Protein AF-A0A814WEE1-F1 (afdb_monomer)

Structure (mmCIF, N/CA/C/O backbone):
data_AF-A0A814WEE1-F1
#
_entry.id   AF-A0A814WEE1-F1
#
loop_
_atom_site.group_PDB
_atom_site.id
_atom_site.type_symbol
_atom_site.label_atom_id
_atom_site.label_alt_id
_atom_site.label_comp_id
_atom_site.label_asym_id
_atom_site.label_entity_id
_atom_site.label_seq_id
_atom_site.pdbx_PDB_ins_code
_atom_site.Cartn_x
_atom_site.Cartn_y
_atom_site.Cartn_z
_atom_site.occupancy
_atom_site.B_iso_or_equiv
_atom_site.auth_seq_id
_atom_site.auth_comp_id
_atom_site.auth_asym_id
_atom_site.auth_atom_id
_atom_site.pdbx_PDB_model_num
ATOM 1 N N . MET A 1 1 ? 3.029 -3.261 -2.298 1.00 86.88 1 MET A N 1
ATOM 2 C CA . MET A 1 1 ? 3.614 -2.272 -3.238 1.00 86.88 1 MET A CA 1
ATOM 3 C C . MET A 1 1 ? 4.308 -1.188 -2.425 1.00 86.88 1 MET A C 1
ATOM 5 O O . MET A 1 1 ? 4.059 -1.117 -1.227 1.00 86.88 1 MET A O 1
ATOM 9 N N . ILE A 1 2 ? 5.194 -0.406 -3.041 1.00 86.31 2 ILE A N 1
ATOM 10 C CA . ILE A 1 2 ? 5.962 0.650 -2.364 1.00 86.31 2 ILE A CA 1
ATOM 11 C C . ILE A 1 2 ? 5.478 2.017 -2.829 1.00 86.31 2 ILE A C 1
ATOM 13 O O . ILE A 1 2 ? 5.187 2.196 -4.016 1.00 86.31 2 ILE A O 1
ATOM 17 N N . ILE A 1 3 ? 5.452 2.961 -1.897 1.00 80.88 3 ILE A N 1
ATOM 18 C CA . ILE A 1 3 ? 5.174 4.373 -2.122 1.00 80.88 3 ILE A CA 1
ATOM 19 C C . ILE A 1 3 ? 6.406 5.165 -1.683 1.00 80.88 3 ILE A C 1
ATOM 21 O O . ILE A 1 3 ? 6.842 5.055 -0.536 1.00 80.88 3 ILE A O 1
ATOM 25 N N . TYR A 1 4 ? 6.968 5.932 -2.614 1.00 82.75 4 TYR A N 1
ATOM 26 C CA . TYR A 1 4 ? 8.064 6.862 -2.376 1.00 82.75 4 TYR A CA 1
ATOM 27 C C . TYR A 1 4 ? 7.572 8.290 -2.538 1.00 82.75 4 TYR A C 1
ATOM 29 O O . TYR A 1 4 ? 7.027 8.641 -3.585 1.00 82.75 4 TYR A O 1
ATOM 37 N N . GLU A 1 5 ? 7.860 9.117 -1.544 1.00 73.69 5 GLU A N 1
ATOM 38 C CA . GLU A 1 5 ? 7.664 10.560 -1.622 1.00 73.69 5 GLU A CA 1
ATOM 39 C C . GLU A 1 5 ? 9.017 11.255 -1.653 1.00 73.69 5 GLU A C 1
ATOM 41 O O . GLU A 1 5 ? 9.901 10.894 -0.875 1.00 73.69 5 GLU A O 1
ATOM 46 N N . GLY A 1 6 ? 9.162 12.231 -2.555 1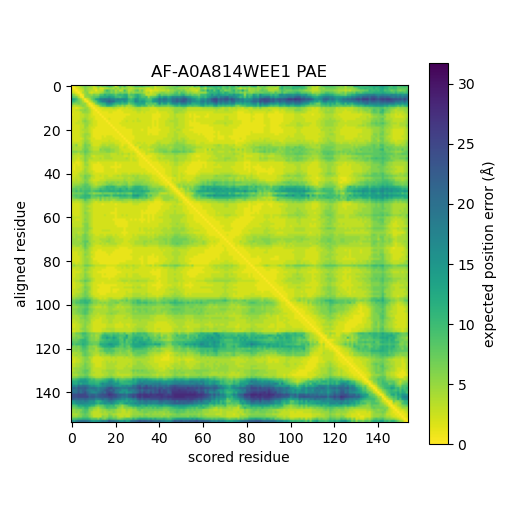.00 61.62 6 GLY A N 1
ATOM 47 C CA . GLY A 1 6 ? 10.405 12.870 -3.016 1.00 61.62 6 GLY A CA 1
ATOM 48 C C . GLY A 1 6 ? 11.620 12.960 -2.076 1.00 61.62 6 GLY A C 1
ATOM 49 O O . GLY A 1 6 ? 12.737 12.926 -2.588 1.00 61.62 6 GLY A O 1
ATOM 50 N N . TYR A 1 7 ? 11.454 13.059 -0.748 1.00 53.38 7 TYR A N 1
ATOM 51 C CA . TYR A 1 7 ? 12.557 13.260 0.200 1.00 53.38 7 TYR A CA 1
ATOM 52 C C . TYR A 1 7 ? 12.379 12.611 1.595 1.00 53.38 7 TYR A C 1
ATOM 54 O O . TYR A 1 7 ? 12.517 13.326 2.579 1.00 53.38 7 TYR A O 1
ATOM 62 N N . ASN A 1 8 ? 12.155 11.288 1.708 1.00 53.94 8 ASN A N 1
ATOM 63 C CA . ASN A 1 8 ? 12.423 10.435 2.910 1.00 53.94 8 ASN A CA 1
ATOM 64 C C . ASN A 1 8 ? 11.231 9.679 3.539 1.00 53.94 8 ASN A C 1
ATOM 66 O O . ASN A 1 8 ? 11.428 9.048 4.578 1.00 53.94 8 ASN A O 1
ATOM 70 N N . SER A 1 9 ? 10.036 9.662 2.938 1.00 61.56 9 SER A N 1
ATOM 71 C CA . SER A 1 9 ? 8.966 8.762 3.404 1.00 61.56 9 SER A CA 1
ATOM 72 C C . SER A 1 9 ? 8.925 7.484 2.562 1.00 61.56 9 SER A C 1
ATOM 74 O O . SER A 1 9 ? 8.866 7.539 1.330 1.00 61.56 9 SER A O 1
ATOM 76 N N . PHE A 1 10 ? 9.007 6.334 3.236 1.00 77.00 10 PHE A N 1
ATOM 77 C CA . PHE A 1 10 ? 8.838 5.002 2.657 1.00 77.00 10 PHE A CA 1
ATOM 78 C C . PHE A 1 10 ? 7.587 4.379 3.270 1.00 77.00 10 PHE A C 1
ATOM 80 O O . PHE A 1 10 ? 7.589 4.026 4.449 1.00 77.00 10 PHE A O 1
ATOM 87 N N . CYS A 1 11 ? 6.539 4.224 2.464 1.00 90.19 11 CYS A N 1
ATOM 88 C CA . CYS A 1 11 ? 5.292 3.603 2.893 1.00 90.19 11 CYS A CA 1
ATOM 89 C C . CYS A 1 11 ? 4.910 2.404 2.027 1.00 90.19 11 CYS A C 1
ATOM 91 O O . CYS A 1 11 ? 5.358 2.228 0.888 1.00 90.19 11 CYS A O 1
ATOM 93 N N . GLY A 1 12 ? 4.057 1.557 2.597 1.00 91.56 12 GLY A N 1
ATOM 94 C CA . GLY A 1 12 ? 3.389 0.486 1.874 1.00 91.56 12 GLY A CA 1
ATOM 95 C C . GLY A 1 12 ? 2.121 0.984 1.186 1.00 91.56 12 GLY A C 1
ATOM 96 O O . GLY A 1 12 ? 1.477 1.919 1.643 1.00 91.56 12 GLY A O 1
ATOM 97 N N . GLY A 1 13 ? 1.745 0.313 0.103 1.00 94.88 13 GLY A N 1
ATOM 98 C CA . GLY A 1 13 ? 0.454 0.491 -0.556 1.00 94.88 13 GLY A CA 1
ATOM 99 C C . GLY A 1 13 ? -0.021 -0.803 -1.203 1.00 94.88 13 GLY A C 1
ATOM 100 O O . GLY A 1 13 ? 0.781 -1.714 -1.472 1.00 94.88 13 GLY A O 1
ATOM 101 N N . THR A 1 14 ? -1.316 -0.868 -1.493 1.00 97.19 14 THR A N 1
ATOM 102 C CA . THR A 1 14 ? -1.973 -2.037 -2.085 1.00 97.19 14 THR A CA 1
ATOM 103 C C . THR A 1 14 ? -2.655 -1.659 -3.389 1.00 97.19 14 THR A C 1
ATOM 105 O O . THR A 1 14 ? -3.530 -0.803 -3.422 1.00 97.19 14 THR A O 1
ATOM 108 N N . LEU A 1 15 ? -2.275 -2.318 -4.481 1.00 98.06 15 LEU A N 1
ATOM 109 C CA . LEU A 1 15 ? -2.954 -2.169 -5.763 1.00 98.06 15 LEU A CA 1
ATOM 110 C C . LEU A 1 15 ? -4.323 -2.854 -5.673 1.00 98.06 15 LEU A C 1
ATOM 112 O O . LEU A 1 15 ? -4.374 -4.047 -5.392 1.00 98.06 15 LEU A O 1
ATOM 116 N N . ILE A 1 16 ? -5.412 -2.126 -5.907 1.00 98.19 16 ILE A N 1
ATOM 117 C CA . ILE A 1 16 ? -6.786 -2.674 -5.871 1.00 98.19 16 ILE A CA 1
ATOM 118 C C . ILE A 1 16 ? -7.459 -2.638 -7.250 1.00 98.19 16 ILE A C 1
ATOM 120 O O . ILE A 1 16 ? -8.422 -3.351 -7.512 1.00 98.19 16 ILE A O 1
ATOM 124 N N . HIS A 1 17 ? -6.918 -1.833 -8.161 1.00 97.88 17 HIS A N 1
ATOM 125 C CA . HIS A 1 17 ? -7.313 -1.733 -9.561 1.00 97.88 17 HIS A CA 1
ATOM 126 C C . HIS A 1 17 ? -6.090 -1.304 -10.376 1.00 97.88 17 HIS A C 1
ATOM 128 O O . HIS A 1 17 ? -5.148 -0.755 -9.816 1.00 97.88 17 HIS A O 1
ATOM 134 N N . LYS A 1 18 ? -6.095 -1.482 -11.703 1.00 97.88 18 LYS A N 1
ATOM 135 C CA . LYS A 1 18 ? -4.962 -1.082 -12.565 1.00 97.88 18 LYS A CA 1
ATOM 136 C C . LYS A 1 18 ? -4.600 0.407 -12.450 1.00 97.88 18 LYS A C 1
ATOM 138 O O . LYS A 1 18 ? -3.460 0.769 -12.719 1.00 97.88 18 LYS A O 1
ATOM 143 N N . ASP A 1 19 ? -5.556 1.228 -12.022 1.00 98.25 19 ASP A N 1
ATOM 144 C CA . ASP A 1 19 ? -5.419 2.681 -11.890 1.00 98.25 19 ASP A CA 1
ATOM 145 C C . ASP A 1 19 ? -5.421 3.166 -10.432 1.00 98.25 19 ASP A C 1
ATOM 147 O O . ASP A 1 19 ? -5.093 4.324 -10.193 1.00 98.25 19 ASP A O 1
ATOM 151 N N . TYR A 1 20 ? -5.769 2.306 -9.462 1.00 98.19 20 TYR A N 1
ATOM 152 C CA . TYR A 1 20 ? -5.974 2.712 -8.067 1.00 98.19 20 TYR A CA 1
ATOM 153 C C . TYR A 1 20 ? -5.119 1.916 -7.088 1.00 98.19 20 TYR A C 1
ATOM 155 O O . TYR A 1 20 ? -5.155 0.679 -7.049 1.00 98.19 20 TYR A O 1
ATOM 163 N N . VAL A 1 21 ? -4.413 2.659 -6.242 1.00 98.12 21 VAL A N 1
ATOM 164 C CA . VAL A 1 21 ? -3.640 2.147 -5.111 1.00 98.12 21 VAL A CA 1
ATOM 165 C C . VAL A 1 21 ? -4.260 2.655 -3.817 1.00 98.12 21 VAL A C 1
ATOM 167 O O . VAL A 1 21 ? -4.457 3.854 -3.653 1.00 98.12 21 VAL A O 1
ATOM 170 N N . LEU A 1 22 ? -4.542 1.737 -2.901 1.00 98.00 22 LEU A N 1
ATOM 171 C CA . LEU A 1 22 ? -4.999 2.021 -1.550 1.00 98.00 22 LEU A CA 1
ATOM 172 C C . LEU A 1 22 ? -3.801 2.184 -0.610 1.00 98.00 22 LEU A C 1
ATOM 174 O O . LEU A 1 22 ? -2.872 1.370 -0.637 1.00 98.00 22 LEU A O 1
ATOM 178 N N . THR A 1 23 ? -3.835 3.211 0.229 1.00 96.31 23 THR A N 1
ATOM 179 C CA . THR A 1 23 ? -2.811 3.495 1.241 1.00 96.31 23 THR A CA 1
ATOM 180 C C . THR A 1 23 ? -3.431 4.198 2.450 1.00 96.31 23 THR A C 1
ATOM 182 O O . THR A 1 23 ? -4.621 4.510 2.444 1.00 96.31 23 THR A O 1
ATOM 185 N N . ALA A 1 24 ? -2.631 4.440 3.484 1.00 94.62 24 ALA A N 1
ATOM 186 C CA . ALA A 1 24 ? -2.988 5.331 4.581 1.00 94.62 24 ALA A CA 1
ATOM 187 C C . ALA A 1 24 ? -2.793 6.801 4.174 1.00 94.62 24 ALA A C 1
ATOM 189 O O . ALA A 1 24 ? -1.896 7.117 3.387 1.00 94.62 24 ALA A O 1
ATOM 190 N N . THR A 1 25 ? -3.600 7.704 4.723 1.00 94.19 25 THR A N 1
ATOM 191 C CA . THR A 1 25 ? -3.476 9.147 4.471 1.00 94.19 25 THR A CA 1
ATOM 192 C C . THR A 1 25 ? -2.214 9.706 5.111 1.00 94.19 25 THR A C 1
ATOM 194 O O . THR A 1 25 ? -1.521 10.503 4.486 1.00 94.19 25 THR A O 1
ATOM 197 N N . HIS A 1 26 ? -1.860 9.264 6.321 1.00 91.19 26 HIS A N 1
ATOM 198 C CA . HIS A 1 26 ? -0.649 9.746 7.002 1.00 91.19 26 HIS A CA 1
ATOM 199 C C . HIS A 1 26 ? 0.647 9.412 6.247 1.00 91.19 26 HIS A C 1
ATOM 201 O O . HIS A 1 26 ? 1.690 10.002 6.517 1.00 91.19 26 HIS A O 1
ATOM 207 N N . CYS A 1 27 ? 0.592 8.443 5.330 1.00 90.06 27 CYS A N 1
ATOM 208 C CA . CYS A 1 27 ? 1.731 8.027 4.525 1.00 90.06 27 CYS A CA 1
ATOM 209 C C . CYS A 1 27 ? 2.082 9.009 3.409 1.00 90.06 27 CYS A C 1
ATOM 211 O O . CYS A 1 27 ? 3.149 8.844 2.814 1.00 90.06 27 CYS A O 1
ATOM 213 N N . ILE A 1 28 ? 1.179 9.942 3.080 1.00 89.38 28 ILE A N 1
ATOM 214 C CA . ILE A 1 28 ? 1.299 10.753 1.874 1.00 89.38 28 ILE A CA 1
ATOM 215 C C . ILE A 1 28 ? 1.230 12.263 2.117 1.00 89.38 28 ILE A C 1
ATOM 217 O O . ILE A 1 28 ? 0.399 12.762 2.879 1.00 89.38 28 ILE A O 1
ATOM 221 N N . ASP A 1 29 ? 2.051 13.014 1.386 1.00 86.38 29 ASP A N 1
ATOM 222 C CA . ASP A 1 29 ? 1.911 14.454 1.216 1.00 86.38 29 ASP A CA 1
ATOM 223 C C . ASP A 1 29 ? 0.730 14.746 0.286 1.00 86.38 29 ASP A C 1
ATOM 225 O O . ASP A 1 29 ? 0.814 14.764 -0.947 1.00 86.38 29 ASP A O 1
ATOM 229 N N . THR A 1 30 ? -0.405 15.013 0.921 1.00 87.06 30 THR A N 1
ATOM 230 C CA . THR A 1 30 ? -1.677 15.308 0.253 1.00 87.06 30 THR A CA 1
ATOM 231 C C . THR A 1 30 ? -1.656 16.571 -0.617 1.00 87.06 30 THR A C 1
ATOM 233 O O . THR A 1 30 ? -2.577 16.771 -1.410 1.00 87.06 30 THR A O 1
ATOM 236 N N . ASN A 1 31 ? -0.617 17.411 -0.534 1.00 88.88 31 ASN A N 1
ATOM 237 C CA . ASN A 1 31 ? -0.540 18.657 -1.298 1.00 88.88 31 ASN A CA 1
ATOM 238 C C . ASN A 1 31 ? -0.069 18.460 -2.743 1.00 88.88 31 ASN A C 1
ATOM 240 O O . ASN A 1 31 ? -0.331 19.320 -3.588 1.00 88.88 31 ASN A O 1
ATOM 244 N N . ASN A 1 32 ? 0.655 17.376 -3.049 1.00 89.25 32 ASN A N 1
ATOM 245 C CA . ASN A 1 32 ? 1.248 17.204 -4.374 1.00 89.25 32 ASN A CA 1
ATOM 246 C C . ASN A 1 32 ? 1.354 15.736 -4.812 1.00 89.25 32 ASN A C 1
ATOM 248 O O . ASN A 1 32 ? 2.343 15.055 -4.567 1.00 89.25 32 ASN A O 1
ATOM 252 N N . ALA A 1 33 ? 0.386 15.285 -5.611 1.00 91.62 33 ALA A N 1
ATOM 253 C CA . ALA A 1 33 ? 0.399 13.943 -6.198 1.00 91.62 33 ALA A CA 1
ATOM 254 C C . ALA A 1 33 ? 1.656 13.646 -7.039 1.00 91.62 33 ALA A C 1
ATOM 256 O O . ALA A 1 33 ? 2.124 12.511 -7.088 1.00 91.62 33 ALA A O 1
ATOM 257 N N . SER A 1 34 ? 2.236 14.656 -7.692 1.00 90.06 34 SER A N 1
ATOM 258 C CA . SER A 1 34 ? 3.304 14.440 -8.676 1.00 90.06 34 SER A CA 1
ATOM 259 C C . SER A 1 34 ? 4.635 14.024 -8.045 1.00 90.06 34 SER A C 1
ATOM 261 O O . SER A 1 34 ? 5.499 13.504 -8.750 1.00 90.06 34 SER A O 1
ATOM 263 N N . VAL A 1 35 ? 4.816 14.238 -6.736 1.00 90.00 35 VAL A N 1
ATOM 264 C CA . VAL A 1 35 ? 6.009 13.767 -6.008 1.00 90.00 35 VAL A CA 1
ATOM 265 C C . VAL A 1 35 ? 5.869 12.330 -5.506 1.00 90.00 35 VAL A C 1
ATOM 267 O O . VAL A 1 35 ? 6.847 11.766 -5.011 1.00 90.00 35 VAL A O 1
ATOM 270 N N . ILE A 1 36 ? 4.687 11.726 -5.665 1.00 92.44 36 ILE A N 1
ATOM 271 C CA . ILE A 1 36 ? 4.391 10.369 -5.218 1.00 92.44 36 ILE A CA 1
ATOM 272 C C . ILE A 1 36 ? 4.721 9.384 -6.336 1.00 92.44 36 ILE A C 1
ATOM 274 O O . ILE A 1 36 ? 4.089 9.351 -7.397 1.00 92.44 36 ILE A O 1
ATOM 278 N N . THR A 1 37 ? 5.710 8.538 -6.072 1.00 93.19 37 THR A N 1
ATOM 279 C CA . THR A 1 37 ? 6.123 7.442 -6.947 1.00 93.19 37 THR A CA 1
ATOM 280 C C . THR A 1 37 ? 5.633 6.111 -6.392 1.00 93.19 37 THR A C 1
ATOM 282 O O . THR A 1 37 ? 5.912 5.747 -5.253 1.00 93.19 37 THR A O 1
ATOM 285 N N . LEU A 1 38 ? 4.936 5.351 -7.229 1.00 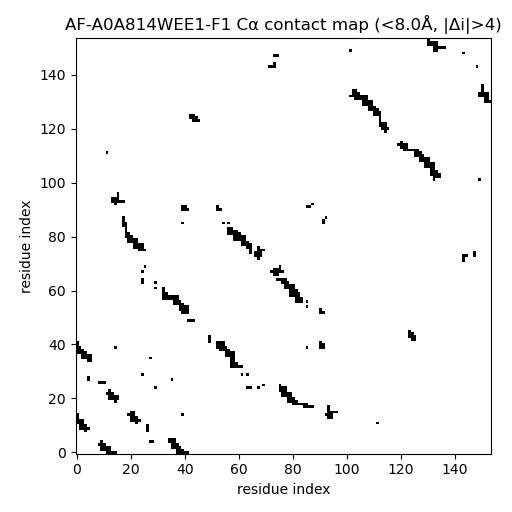94.25 38 LEU A N 1
ATOM 286 C CA . LEU A 1 38 ? 4.317 4.070 -6.900 1.00 94.25 38 LEU A CA 1
ATOM 287 C C . LEU A 1 38 ? 5.063 2.944 -7.609 1.00 94.25 38 LEU A C 1
ATOM 289 O O . LEU A 1 38 ? 5.262 3.003 -8.826 1.00 94.25 38 LEU A O 1
ATOM 293 N N . ILE A 1 39 ? 5.458 1.906 -6.869 1.00 93.44 39 ILE A N 1
ATOM 294 C CA . ILE A 1 39 ? 6.212 0.769 -7.412 1.00 93.44 39 ILE A CA 1
ATOM 295 C C . ILE A 1 39 ? 5.499 -0.556 -7.123 1.00 93.44 39 ILE A C 1
ATOM 297 O O . ILE A 1 39 ? 5.328 -0.965 -5.971 1.00 93.44 39 ILE A O 1
ATOM 301 N N . ALA A 1 40 ? 5.129 -1.258 -8.195 1.00 94.81 40 ALA A N 1
ATOM 302 C CA . ALA A 1 40 ? 4.571 -2.609 -8.170 1.00 94.81 40 ALA A CA 1
ATOM 303 C C . ALA A 1 40 ? 5.593 -3.650 -8.647 1.00 94.81 40 ALA A C 1
ATOM 305 O O . ALA A 1 40 ? 6.498 -3.322 -9.414 1.00 94.81 40 ALA A O 1
ATOM 306 N N . GLY A 1 41 ? 5.410 -4.909 -8.236 1.00 93.44 41 GLY A N 1
ATOM 307 C CA . GLY A 1 41 ? 6.156 -6.056 -8.771 1.00 93.44 41 GLY A CA 1
ATOM 308 C C . GLY A 1 41 ? 7.637 -6.126 -8.381 1.00 93.44 41 GLY A C 1
ATOM 309 O O . GLY A 1 41 ? 8.381 -6.908 -8.969 1.00 93.44 41 GLY A O 1
ATOM 310 N N . SER A 1 42 ? 8.078 -5.323 -7.409 1.00 91.62 42 SER A N 1
ATOM 311 C CA . SER A 1 42 ? 9.424 -5.434 -6.840 1.00 91.62 42 SER A CA 1
ATOM 312 C C . SER A 1 42 ? 9.448 -6.480 -5.728 1.00 91.62 42 SER A C 1
ATOM 314 O O . SER A 1 42 ? 8.505 -6.555 -4.938 1.00 91.62 42 SER A O 1
ATOM 316 N N . HIS A 1 43 ? 10.513 -7.276 -5.660 1.00 91.38 43 HIS A N 1
ATOM 317 C CA . HIS A 1 43 ? 10.790 -8.174 -4.540 1.00 91.38 43 HIS A CA 1
ATOM 318 C C . HIS A 1 43 ? 11.941 -7.626 -3.691 1.00 91.38 43 HIS A C 1
ATOM 320 O O . HIS A 1 43 ? 11.838 -7.606 -2.461 1.00 91.38 43 HIS A O 1
ATOM 326 N N . ASN A 1 44 ? 12.993 -7.112 -4.332 1.00 89.31 44 ASN A N 1
ATOM 327 C CA . ASN A 1 44 ? 14.105 -6.419 -3.700 1.00 89.31 44 ASN A CA 1
ATOM 328 C C . ASN A 1 44 ? 14.139 -4.930 -4.083 1.00 89.31 44 ASN A C 1
ATOM 330 O O . ASN A 1 44 ? 14.518 -4.563 -5.193 1.00 89.31 44 ASN A O 1
ATOM 334 N N . VAL A 1 45 ? 13.840 -4.053 -3.125 1.00 83.81 45 VAL A N 1
ATOM 335 C CA . VAL A 1 45 ? 13.685 -2.604 -3.366 1.00 83.81 45 VAL A CA 1
ATOM 336 C C . VAL A 1 45 ? 15.002 -1.885 -3.646 1.00 83.81 45 VAL A C 1
ATOM 338 O O . VAL A 1 45 ? 15.008 -0.815 -4.248 1.00 83.81 45 VAL A O 1
ATOM 341 N N . SER A 1 46 ? 16.124 -2.47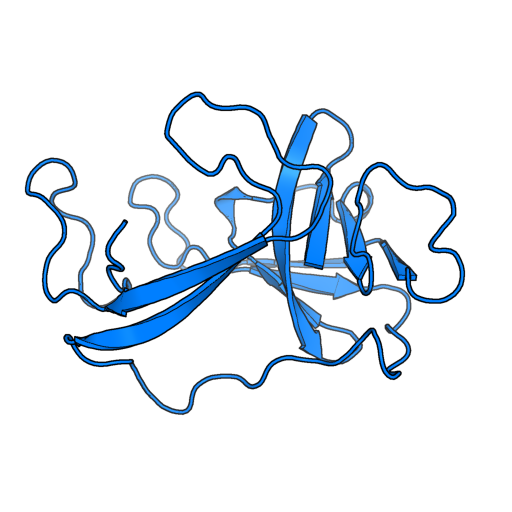9 -3.233 1.00 82.94 46 SER A N 1
ATOM 342 C CA . SER A 1 46 ? 17.469 -1.975 -3.535 1.00 82.94 46 SER A CA 1
ATOM 343 C C . SER A 1 46 ? 17.990 -2.443 -4.895 1.00 82.94 46 SER A C 1
ATOM 345 O O . SER A 1 46 ? 18.984 -1.912 -5.390 1.00 82.94 46 SER A O 1
ATOM 347 N N . ALA A 1 47 ? 17.332 -3.426 -5.516 1.00 81.44 47 ALA A N 1
ATOM 348 C CA . ALA A 1 47 ? 17.756 -3.970 -6.791 1.00 81.44 47 ALA A CA 1
ATOM 349 C C . ALA A 1 47 ? 17.222 -3.123 -7.955 1.00 81.44 47 ALA A C 1
ATOM 351 O O . ALA A 1 47 ? 16.020 -2.919 -8.136 1.00 81.44 47 ALA A O 1
ATOM 352 N N . THR A 1 48 ? 18.133 -2.667 -8.810 1.00 75.88 48 THR A N 1
ATOM 353 C CA . THR A 1 48 ? 17.796 -2.043 -10.099 1.00 75.88 48 THR A CA 1
ATOM 354 C C . THR A 1 48 ? 17.642 -3.072 -11.224 1.00 75.88 48 THR A C 1
ATOM 356 O O . THR A 1 48 ? 17.218 -2.724 -12.322 1.00 75.88 48 THR A O 1
ATOM 359 N N . SER A 1 49 ? 17.951 -4.345 -10.954 1.00 82.69 49 SER A N 1
ATOM 360 C CA . SER A 1 49 ? 17.931 -5.449 -11.920 1.00 82.69 49 SER A CA 1
ATOM 361 C C . SER A 1 49 ? 16.551 -6.082 -12.144 1.00 82.69 49 SER A C 1
ATOM 363 O O . SER A 1 49 ? 16.400 -6.868 -13.075 1.00 82.69 49 SER A O 1
ATOM 365 N N . GLU A 1 50 ? 15.529 -5.738 -11.351 1.00 83.56 50 GLU A N 1
ATOM 366 C CA . GLU A 1 50 ? 14.160 -6.284 -11.453 1.00 83.56 50 GLU A CA 1
ATOM 367 C C . GLU A 1 50 ? 13.344 -5.680 -12.616 1.00 83.56 50 GLU A C 1
ATOM 369 O O . GLU A 1 50 ? 12.156 -5.396 -12.487 1.00 83.56 50 GLU A O 1
ATOM 374 N N . THR A 1 51 ? 13.968 -5.449 -13.770 1.00 79.06 51 THR A N 1
ATOM 375 C CA . THR A 1 51 ? 13.386 -4.679 -14.886 1.00 79.06 51 THR A CA 1
ATOM 376 C C . THR A 1 51 ? 12.160 -5.330 -15.529 1.00 79.06 51 THR A C 1
ATOM 378 O O . THR A 1 51 ? 11.349 -4.632 -16.130 1.00 79.06 51 THR A O 1
ATOM 381 N N . VAL A 1 52 ? 12.005 -6.653 -15.403 1.00 83.94 52 VAL A N 1
ATOM 382 C 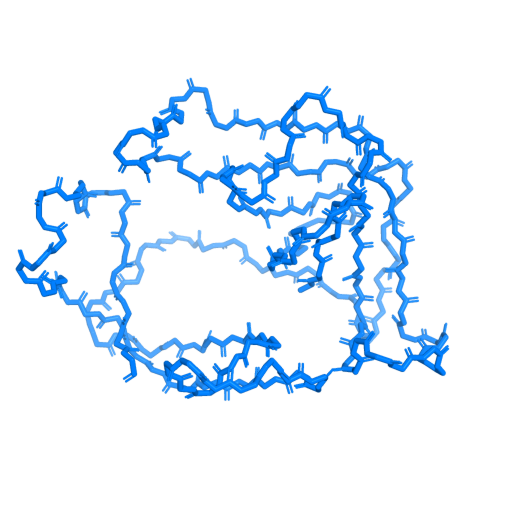CA . VAL A 1 52 ? 10.878 -7.410 -15.977 1.00 83.94 52 VAL A CA 1
ATOM 383 C C . VAL A 1 52 ? 9.629 -7.343 -15.094 1.00 83.94 52 VAL A C 1
ATOM 385 O O . VAL A 1 52 ? 8.512 -7.262 -15.603 1.00 83.94 52 VAL A O 1
ATOM 388 N N . SER A 1 53 ? 9.798 -7.397 -13.773 1.00 89.19 53 SER A N 1
ATOM 389 C CA . SER A 1 53 ? 8.681 -7.450 -12.826 1.00 89.19 53 SER A CA 1
ATOM 390 C C . SER A 1 53 ? 8.269 -6.062 -12.335 1.00 89.19 53 SER A C 1
ATOM 392 O O . SER A 1 53 ? 7.079 -5.807 -12.129 1.00 89.19 53 SER A O 1
ATOM 394 N N . ARG A 1 54 ? 9.235 -5.151 -12.176 1.00 92.44 54 ARG A N 1
ATOM 395 C CA . ARG A 1 54 ? 9.043 -3.837 -11.566 1.00 92.44 54 ARG A CA 1
ATOM 396 C C . ARG A 1 54 ? 8.342 -2.869 -12.512 1.00 92.44 54 ARG A C 1
ATOM 398 O O . ARG A 1 54 ? 8.814 -2.577 -13.606 1.00 92.44 54 ARG A O 1
ATOM 405 N N . GLN A 1 55 ? 7.252 -2.282 -12.034 1.00 94.69 55 GLN A N 1
ATOM 406 C CA . GLN A 1 55 ? 6.556 -1.194 -12.714 1.00 94.69 55 GLN A CA 1
ATOM 407 C C . GLN A 1 55 ? 6.528 0.036 -11.823 1.00 94.69 55 GLN A C 1
ATOM 409 O O . GLN A 1 55 ? 6.086 -0.040 -10.679 1.00 94.69 55 GLN A O 1
ATOM 414 N N . GLN A 1 56 ? 6.973 1.165 -12.367 1.00 93.88 56 GLN A N 1
ATOM 415 C CA . GLN A 1 56 ? 6.947 2.458 -11.695 1.00 93.88 56 GLN A CA 1
ATOM 416 C C . GLN A 1 56 ? 5.885 3.356 -12.326 1.00 93.88 56 GLN A C 1
ATOM 418 O O . GLN A 1 56 ? 5.776 3.414 -13.555 1.00 93.88 56 GLN A O 1
ATOM 423 N N . ARG A 1 57 ? 5.107 4.041 -11.490 1.00 95.31 57 ARG A N 1
ATOM 424 C CA . ARG A 1 57 ? 4.097 5.033 -11.873 1.00 95.31 57 ARG A CA 1
ATOM 425 C C . ARG A 1 57 ? 4.210 6.267 -10.989 1.00 95.31 57 ARG A C 1
ATOM 427 O O . ARG A 1 57 ? 4.787 6.202 -9.907 1.00 95.31 57 ARG A O 1
ATOM 434 N N . THR A 1 58 ? 3.626 7.360 -11.451 1.00 95.69 58 THR A N 1
ATOM 435 C CA . THR A 1 58 ? 3.467 8.593 -10.676 1.00 95.69 58 THR A CA 1
ATOM 436 C C . THR A 1 58 ? 1.985 8.795 -10.404 1.00 95.69 58 THR A C 1
ATOM 438 O O . THR A 1 58 ? 1.156 8.517 -11.281 1.00 95.69 58 THR A O 1
ATOM 441 N N . ALA A 1 59 ? 1.642 9.241 -9.197 1.00 95.94 59 ALA A N 1
ATOM 442 C CA . ALA A 1 59 ? 0.263 9.590 -8.896 1.00 95.94 59 ALA A CA 1
ATOM 443 C C . ALA A 1 59 ? -0.149 10.849 -9.679 1.00 95.94 59 ALA A C 1
ATOM 445 O O . ALA A 1 59 ? 0.616 11.796 -9.845 1.00 95.94 59 ALA A O 1
ATOM 446 N N . GLN A 1 60 ? -1.373 10.836 -10.190 1.00 96.81 60 GLN A N 1
ATOM 447 C CA . GLN A 1 60 ? -2.018 11.964 -10.853 1.00 96.81 60 GLN A CA 1
ATOM 448 C C . GLN A 1 60 ? -3.005 12.668 -9.924 1.00 96.81 60 GLN A C 1
ATOM 450 O O . GLN A 1 60 ? -3.174 13.881 -10.016 1.00 96.81 60 GLN A O 1
ATOM 455 N N . ALA A 1 61 ? -3.662 11.910 -9.048 1.00 96.94 61 ALA A N 1
ATOM 456 C CA . ALA A 1 61 ? -4.621 12.438 -8.094 1.00 96.94 61 ALA A CA 1
ATOM 457 C C . ALA A 1 61 ? -4.549 11.673 -6.773 1.00 96.94 61 ALA A C 1
ATOM 459 O O . ALA A 1 61 ? -4.179 10.495 -6.738 1.00 96.94 61 ALA A O 1
ATOM 460 N N . ILE A 1 62 ? -4.932 12.373 -5.710 1.00 97.12 62 ILE A N 1
ATOM 461 C CA . ILE A 1 62 ? -5.055 11.857 -4.353 1.00 97.12 62 ILE A CA 1
ATOM 462 C C . ILE A 1 62 ? -6.508 12.073 -3.939 1.00 97.12 62 ILE A C 1
ATOM 464 O O . ILE A 1 62 ? -7.012 13.191 -4.036 1.00 97.12 62 ILE A O 1
ATOM 468 N N . ASP A 1 63 ? -7.167 11.013 -3.492 1.00 97.69 63 ASP A N 1
ATOM 469 C CA . ASP A 1 63 ? -8.500 11.063 -2.902 1.00 97.69 63 ASP A CA 1
ATOM 470 C C . ASP A 1 63 ? -8.398 10.606 -1.444 1.00 97.69 63 ASP A C 1
ATOM 472 O O . ASP A 1 63 ? -8.153 9.434 -1.152 1.00 97.69 63 ASP A O 1
ATOM 476 N N . VAL A 1 64 ? -8.484 11.572 -0.534 1.00 97.50 64 VAL A N 1
ATOM 477 C CA . VAL A 1 64 ? -8.380 11.361 0.912 1.00 97.50 64 VAL A CA 1
ATOM 478 C C . VAL A 1 64 ? -9.775 11.158 1.472 1.00 97.50 64 VAL A C 1
ATOM 480 O O . VAL A 1 64 ? -10.699 11.890 1.114 1.00 97.50 64 VAL A O 1
ATOM 483 N N . HIS A 1 65 ? -9.930 10.224 2.411 1.00 96.56 65 HIS A N 1
ATOM 484 C CA . HIS A 1 65 ? -11.210 10.060 3.084 1.00 96.56 65 HIS A CA 1
ATOM 485 C C . HIS A 1 65 ? -11.679 11.393 3.706 1.00 96.56 65 HIS A C 1
ATOM 487 O O . HIS A 1 65 ? -10.961 11.976 4.522 1.00 96.56 65 HIS A O 1
ATOM 493 N N . PRO A 1 66 ? -12.902 11.874 3.409 1.00 96.69 66 PRO A N 1
ATOM 494 C CA . PRO A 1 66 ? -13.351 13.223 3.785 1.00 96.69 66 PRO A CA 1
ATOM 495 C C . PRO A 1 66 ? -13.467 13.445 5.298 1.00 96.69 66 PRO A C 1
ATOM 497 O O . PRO A 1 66 ? -13.580 14.575 5.759 1.00 96.69 66 PRO A O 1
ATOM 500 N N . GLN A 1 67 ? -13.470 12.359 6.071 1.00 95.88 67 GLN A N 1
ATOM 501 C CA . GLN A 1 67 ? -13.514 12.375 7.534 1.00 95.88 67 GLN A CA 1
ATOM 502 C C . GLN A 1 67 ? -12.175 11.993 8.182 1.00 95.88 67 GLN A C 1
ATOM 504 O O . GLN A 1 67 ? -12.171 11.618 9.352 1.00 95.88 67 GLN A O 1
ATOM 509 N N . TYR A 1 68 ? -11.064 11.998 7.442 1.00 93.44 68 TYR A N 1
ATOM 510 C CA . TYR A 1 68 ? -9.752 11.728 8.028 1.00 93.44 68 TYR A CA 1
ATOM 511 C C . TYR A 1 68 ? -9.456 12.708 9.172 1.00 93.44 68 TYR A C 1
ATOM 513 O O . TYR A 1 68 ? -9.535 13.924 8.991 1.00 93.44 68 TYR A O 1
ATOM 521 N N . ASP A 1 69 ? -9.113 12.168 10.339 1.00 89.94 69 ASP A N 1
ATOM 522 C CA . ASP A 1 69 ? -8.688 12.942 11.504 1.00 89.94 69 ASP A CA 1
ATOM 523 C C . ASP A 1 69 ? -7.218 12.620 11.819 1.00 89.94 69 ASP A C 1
ATOM 525 O O . ASP A 1 69 ? -6.940 11.516 12.296 1.00 89.94 69 ASP A O 1
ATOM 529 N N . PRO A 1 70 ? -6.275 13.555 11.598 1.00 88.50 70 PRO A N 1
ATOM 530 C CA . PRO A 1 70 ? -4.854 13.333 11.863 1.00 88.50 70 PRO A CA 1
ATOM 531 C C . PRO A 1 70 ? -4.505 13.283 13.358 1.00 88.50 70 PRO A C 1
ATOM 533 O O . PRO A 1 70 ? -3.409 12.859 13.710 1.00 88.50 70 PRO A O 1
ATOM 536 N N . THR A 1 71 ? -5.402 13.727 14.245 1.00 86.56 71 THR A N 1
ATOM 537 C CA . THR A 1 71 ? -5.187 13.679 15.700 1.00 86.56 71 THR A CA 1
ATOM 538 C C . THR A 1 71 ? -5.509 12.291 16.235 1.00 86.56 71 THR A C 1
ATOM 540 O O . THR A 1 71 ? -4.743 11.727 17.013 1.00 86.56 71 THR A O 1
ATOM 543 N N . ALA A 1 72 ? -6.643 11.737 15.806 1.00 83.25 72 ALA A N 1
ATOM 544 C CA . ALA A 1 72 ? -7.122 10.428 16.239 1.00 83.25 72 ALA A CA 1
ATOM 545 C C . ALA A 1 72 ? -6.723 9.281 15.292 1.00 83.25 72 ALA A C 1
ATOM 547 O O . ALA A 1 72 ? -7.046 8.130 15.572 1.00 83.25 72 ALA A O 1
ATOM 548 N N . TYR A 1 73 ? -6.080 9.578 14.157 1.00 86.19 73 TYR A N 1
ATOM 549 C CA . TYR A 1 73 ? -5.786 8.624 13.077 1.00 86.19 73 TYR A CA 1
ATOM 550 C C . TYR A 1 73 ? -7.018 7.805 12.650 1.00 86.19 73 TYR A C 1
ATOM 552 O O . TYR A 1 73 ? -6.936 6.616 12.331 1.00 86.19 73 TYR A O 1
ATOM 560 N N . THR A 1 74 ? -8.197 8.434 12.661 1.00 89.81 74 THR A N 1
ATOM 561 C CA . THR A 1 74 ? -9.438 7.782 12.222 1.00 89.81 74 THR A CA 1
ATOM 562 C C . THR A 1 74 ? -9.698 8.061 10.750 1.00 89.81 74 THR A C 1
ATOM 564 O O . THR A 1 74 ? -9.395 9.140 10.243 1.00 89.81 74 THR A O 1
ATOM 567 N N . ASN A 1 75 ? -10.278 7.074 10.060 1.00 92.88 75 ASN A N 1
ATOM 568 C CA . ASN A 1 75 ? -10.463 7.088 8.606 1.00 92.88 75 ASN A CA 1
ATOM 569 C C . ASN A 1 75 ? -9.152 7.393 7.849 1.00 92.88 75 ASN A C 1
ATOM 571 O O . ASN A 1 75 ? -9.133 8.150 6.880 1.00 92.88 75 ASN A O 1
ATOM 575 N N . ASP A 1 76 ? -8.049 6.827 8.334 1.00 94.19 76 ASP A N 1
ATOM 576 C CA . ASP A 1 76 ? -6.709 6.973 7.775 1.00 94.19 76 ASP A CA 1
ATOM 577 C C . ASP A 1 76 ? -6.537 6.104 6.524 1.00 94.19 76 ASP A C 1
ATOM 579 O O . ASP A 1 76 ? -5.920 5.040 6.527 1.00 94.19 76 ASP A O 1
ATOM 583 N N . ILE A 1 77 ? -7.194 6.538 5.453 1.00 96.25 77 ILE A N 1
ATOM 584 C CA . ILE A 1 77 ? -7.290 5.819 4.190 1.00 96.25 77 ILE A CA 1
ATOM 585 C C . ILE A 1 77 ? -7.354 6.814 3.030 1.00 96.25 77 ILE A C 1
ATOM 587 O O . ILE A 1 77 ? -8.117 7.783 3.053 1.00 96.25 77 ILE A O 1
ATOM 591 N N . ALA A 1 78 ? -6.557 6.550 2.000 1.00 96.94 78 ALA A N 1
ATOM 592 C CA . ALA A 1 78 ? -6.493 7.346 0.786 1.00 96.94 78 ALA A CA 1
ATOM 593 C C . ALA A 1 78 ? -6.362 6.454 -0.454 1.00 96.94 78 ALA A C 1
ATOM 595 O O . ALA A 1 78 ? -5.768 5.369 -0.420 1.00 96.94 78 ALA A O 1
ATOM 596 N N . LEU A 1 79 ? -6.901 6.939 -1.569 1.00 97.88 79 LEU A N 1
ATOM 597 C CA . LEU A 1 79 ? -6.724 6.367 -2.896 1.00 97.88 79 LEU A CA 1
ATOM 598 C C . LEU A 1 79 ? -5.775 7.239 -3.712 1.00 97.88 79 LEU A C 1
ATOM 600 O O . LEU A 1 79 ? -5.960 8.447 -3.851 1.00 97.88 79 LEU A O 1
ATOM 604 N N . LEU A 1 80 ? -4.779 6.600 -4.311 1.00 97.69 80 LEU A N 1
ATOM 605 C CA . LEU A 1 80 ? -3.896 7.211 -5.291 1.00 97.69 80 LEU A CA 1
ATOM 606 C C . LEU A 1 80 ? -4.310 6.740 -6.681 1.00 97.69 80 LEU A C 1
ATOM 608 O O . LEU A 1 80 ? -4.307 5.537 -6.962 1.0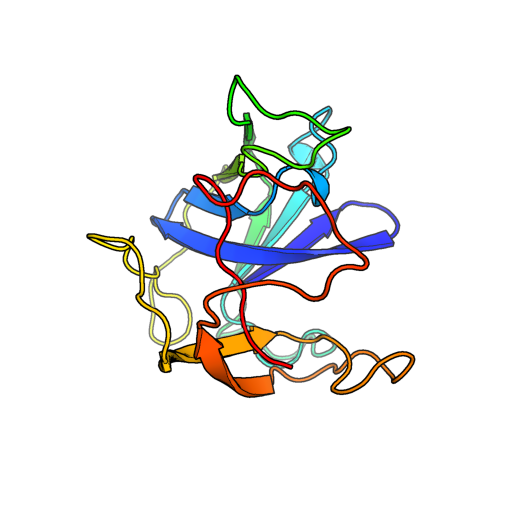0 97.69 80 LEU A O 1
ATOM 612 N N . CYS A 1 81 ? -4.650 7.690 -7.548 1.00 97.94 81 CYS A N 1
ATOM 613 C CA . CYS A 1 81 ? -4.930 7.431 -8.956 1.00 97.94 81 CYS A CA 1
ATOM 614 C C . CYS A 1 81 ? -3.657 7.662 -9.772 1.00 97.94 81 CYS A C 1
ATOM 616 O O . CYS A 1 81 ? -3.038 8.720 -9.648 1.00 97.94 81 CYS A O 1
ATOM 618 N N . VAL A 1 82 ? -3.247 6.700 -10.599 1.00 97.62 82 VAL A N 1
ATOM 619 C CA . VAL A 1 82 ? -2.044 6.826 -11.443 1.00 97.62 82 VAL A CA 1
ATOM 620 C C . VAL A 1 82 ? -2.352 7.408 -12.817 1.00 97.62 82 VAL A C 1
ATOM 622 O O . VAL A 1 82 ? -3.379 7.108 -13.414 1.00 97.62 82 VAL A O 1
ATOM 625 N N . SER A 1 83 ? -1.414 8.186 -13.364 1.00 92.50 83 SER A N 1
ATOM 626 C CA . SER A 1 83 ? -1.536 8.756 -14.717 1.00 92.50 83 SER A CA 1
ATOM 627 C C . SER A 1 83 ? -1.459 7.710 -15.835 1.00 92.50 83 SER A C 1
ATOM 629 O O . SER A 1 83 ? -1.981 7.919 -16.927 1.00 92.50 83 SER A O 1
ATOM 631 N N . ILE A 1 84 ? -0.781 6.590 -15.577 1.00 97.50 84 ILE A N 1
ATOM 632 C CA . ILE A 1 84 ? -0.617 5.475 -16.510 1.00 97.50 84 ILE A CA 1
ATOM 633 C C . ILE A 1 84 ? -0.962 4.190 -15.764 1.00 97.50 84 ILE A C 1
ATOM 635 O O . ILE A 1 84 ? -0.335 3.878 -14.751 1.00 97.50 84 ILE A O 1
ATOM 639 N N . SER A 1 85 ? -1.902 3.406 -16.292 1.00 98.31 85 SER A N 1
ATOM 640 C CA . SER A 1 85 ? -2.317 2.140 -15.685 1.00 98.31 85 SER A CA 1
ATOM 641 C C . SER A 1 85 ? -1.136 1.192 -15.440 1.00 98.31 85 SER A C 1
ATOM 643 O O . SER A 1 85 ? -0.196 1.089 -16.243 1.00 98.31 85 SER A O 1
ATOM 645 N N . PHE A 1 86 ? -1.191 0.439 -14.347 1.00 98.06 86 PHE A N 1
ATOM 646 C CA . PHE A 1 86 ? -0.375 -0.757 -14.171 1.00 98.06 86 PHE A CA 1
ATOM 647 C C . PHE A 1 86 ? -0.794 -1.838 -15.174 1.00 98.06 86 PHE A C 1
ATOM 649 O O . PHE A 1 86 ? -1.971 -1.993 -15.500 1.00 98.06 86 PHE A O 1
ATOM 656 N N . ILE A 1 87 ? 0.185 -2.596 -15.663 1.00 97.69 87 ILE A N 1
ATOM 657 C CA . ILE A 1 87 ? -0.039 -3.718 -16.575 1.00 97.69 87 ILE A CA 1
ATOM 658 C C . ILE A 1 87 ? -0.064 -4.988 -15.735 1.00 97.69 87 ILE A C 1
ATOM 660 O O . ILE A 1 87 ? 0.946 -5.354 -15.137 1.00 97.69 87 ILE A O 1
ATOM 664 N N . PHE A 1 88 ? -1.204 -5.667 -15.676 1.00 97.50 88 PHE A N 1
ATOM 665 C CA . PHE A 1 88 ? -1.296 -6.904 -14.911 1.00 97.50 88 PHE A CA 1
ATOM 666 C C . PHE A 1 88 ? -0.508 -8.037 -15.568 1.00 97.50 88 PHE A C 1
ATOM 668 O O . PHE A 1 88 ? -0.554 -8.231 -16.783 1.00 97.50 88 PHE A O 1
ATOM 675 N N . ASN A 1 89 ? 0.230 -8.776 -14.747 1.00 95.75 89 ASN A N 1
ATOM 676 C CA . ASN A 1 89 ? 1.043 -9.922 -15.144 1.00 95.75 89 ASN A CA 1
ATOM 677 C C . ASN A 1 89 ? 1.293 -10.827 -13.923 1.00 95.75 89 ASN A C 1
ATOM 679 O O . ASN A 1 89 ? 0.690 -10.634 -12.872 1.00 95.75 89 ASN A O 1
ATOM 683 N N . THR A 1 90 ? 2.185 -11.809 -14.026 1.00 95.81 90 THR A N 1
ATOM 684 C CA . THR A 1 90 ? 2.487 -12.737 -12.920 1.00 95.81 90 THR A CA 1
ATOM 685 C C . THR A 1 90 ? 3.033 -12.055 -11.653 1.00 95.81 90 THR A C 1
ATOM 687 O O . THR A 1 90 ? 2.913 -12.615 -10.570 1.00 95.81 90 THR A O 1
ATOM 690 N N . TYR A 1 91 ? 3.607 -10.854 -11.762 1.00 95.25 91 TYR A N 1
ATOM 691 C CA . TYR A 1 91 ? 4.226 -10.109 -10.655 1.00 95.25 91 TYR A CA 1
ATOM 692 C C . TYR A 1 91 ? 3.374 -8.940 -10.145 1.00 95.25 91 TYR A C 1
ATOM 694 O O . TYR A 1 91 ? 3.578 -8.459 -9.031 1.00 95.25 91 TYR A O 1
ATOM 702 N N . VAL A 1 92 ? 2.446 -8.450 -10.967 1.00 96.88 92 VAL A N 1
ATOM 703 C CA . VAL A 1 92 ? 1.592 -7.299 -10.671 1.00 96.88 92 VAL A CA 1
ATOM 704 C C . VAL A 1 92 ? 0.140 -7.719 -10.839 1.00 96.88 92 VAL A C 1
ATOM 706 O O . VAL A 1 92 ? -0.340 -7.891 -11.957 1.00 96.88 92 VAL A O 1
ATOM 709 N N . GLN A 1 93 ? -0.551 -7.873 -9.715 1.00 97.00 93 GLN A N 1
ATOM 710 C CA . GLN A 1 93 ? -1.975 -8.191 -9.635 1.00 97.00 93 GLN A CA 1
ATOM 711 C C . GLN A 1 93 ? -2.628 -7.337 -8.544 1.00 97.00 93 GLN A C 1
ATOM 713 O O . GLN A 1 93 ? -1.942 -6.946 -7.592 1.00 97.00 93 GLN A O 1
ATOM 718 N N . PRO A 1 94 ? -3.928 -7.028 -8.669 1.00 97.69 94 PRO A N 1
ATOM 719 C CA . PRO A 1 94 ? -4.655 -6.344 -7.617 1.00 97.69 94 PRO A CA 1
ATOM 720 C C . PRO A 1 94 ? -4.997 -7.303 -6.467 1.00 97.69 94 PRO A C 1
ATOM 722 O O . PRO A 1 94 ? -5.215 -8.498 -6.676 1.00 97.69 94 PRO A O 1
ATOM 725 N N . ALA A 1 95 ? -5.091 -6.766 -5.254 1.00 97.00 95 ALA A N 1
ATOM 726 C CA . ALA A 1 95 ? -5.717 -7.445 -4.128 1.00 97.00 95 ALA A CA 1
ATOM 727 C C . ALA A 1 95 ? -7.243 -7.285 -4.189 1.00 97.00 95 ALA A C 1
ATOM 729 O O . ALA A 1 95 ? -7.760 -6.283 -4.686 1.00 97.00 95 ALA A O 1
ATOM 730 N N . CYS A 1 96 ? -7.965 -8.266 -3.651 1.00 96.25 96 CYS A N 1
ATOM 731 C CA . CYS A 1 96 ? -9.410 -8.158 -3.472 1.00 96.25 96 CYS A CA 1
ATOM 732 C C . CYS A 1 96 ? -9.730 -7.251 -2.278 1.00 96.25 96 CYS A C 1
ATOM 734 O O . CYS A 1 96 ? -9.046 -7.305 -1.256 1.00 96.25 96 CYS A O 1
ATOM 736 N N . LEU A 1 97 ? -10.802 -6.465 -2.386 1.00 94.19 97 LEU A N 1
ATOM 737 C CA . LEU A 1 97 ? -11.374 -5.778 -1.230 1.00 94.19 97 LEU A CA 1
ATOM 738 C C . LEU A 1 97 ? -12.180 -6.772 -0.379 1.00 94.19 97 LEU A C 1
ATOM 740 O O . LEU A 1 97 ? -12.814 -7.677 -0.932 1.00 94.19 97 LEU A O 1
ATOM 744 N N . PRO A 1 98 ? -12.165 -6.629 0.955 1.00 91.00 98 PRO A N 1
ATOM 745 C CA . PRO A 1 98 ? -12.877 -7.541 1.834 1.00 91.00 98 PRO A CA 1
ATOM 746 C C . PRO A 1 98 ? -14.396 -7.342 1.733 1.00 91.00 98 PRO A C 1
ATOM 748 O O . PRO A 1 98 ? -14.885 -6.224 1.592 1.00 91.00 98 PRO A O 1
ATOM 751 N N . GLY A 1 99 ? -15.151 -8.436 1.859 1.00 90.12 99 GLY A N 1
ATOM 752 C CA . GLY A 1 99 ? -16.618 -8.407 1.960 1.00 90.12 99 GLY A CA 1
ATOM 753 C C . GLY A 1 99 ? -17.147 -8.235 3.390 1.00 90.12 99 GLY A C 1
ATOM 754 O O . GLY A 1 99 ? -18.356 -8.240 3.601 1.00 90.12 99 GLY A O 1
ATOM 755 N N . GLY A 1 100 ? -16.257 -8.130 4.379 1.00 89.12 100 GLY A N 1
ATOM 756 C CA . GLY A 1 100 ? -16.600 -8.029 5.794 1.00 89.12 100 GLY A CA 1
ATOM 757 C C . GLY A 1 100 ? -15.369 -7.801 6.667 1.00 89.12 100 GLY A C 1
ATOM 758 O O . GLY A 1 100 ? -14.242 -7.783 6.175 1.00 89.12 100 GLY A O 1
ATOM 759 N N . VAL A 1 101 ? -15.599 -7.623 7.966 1.00 88.19 101 VAL A N 1
ATOM 760 C CA . VAL A 1 101 ? -14.540 -7.373 8.951 1.00 88.19 101 VAL A CA 1
ATOM 761 C C . VAL A 1 101 ? -14.033 -8.712 9.510 1.00 88.19 101 VAL A C 1
ATOM 763 O O . VAL A 1 101 ? -14.859 -9.513 9.960 1.00 88.19 101 VAL A O 1
ATOM 766 N N . PRO A 1 102 ? -12.712 -8.973 9.480 1.00 89.44 102 PRO A N 1
ATOM 767 C CA . PRO A 1 102 ? -12.090 -10.095 10.179 1.00 89.44 102 PRO A CA 1
ATOM 768 C C . PRO A 1 102 ? -12.449 -10.136 11.668 1.00 89.44 102 PRO A C 1
ATOM 770 O O . PRO A 1 102 ? -12.580 -9.098 12.318 1.00 89.44 102 PRO A O 1
ATOM 773 N N . LYS A 1 103 ? -12.601 -11.334 12.221 1.00 91.25 103 LYS A N 1
ATOM 774 C CA . LYS A 1 103 ? -12.935 -11.565 13.630 1.00 91.25 103 LYS A CA 1
ATOM 775 C C . LYS A 1 103 ? -11.677 -11.843 14.452 1.00 91.25 103 LYS A C 1
ATOM 777 O O . LYS A 1 103 ? -10.678 -12.281 13.886 1.00 91.25 103 LYS A O 1
ATOM 782 N N . PRO A 1 104 ? -11.718 -11.650 15.783 1.00 90.69 104 PRO A N 1
ATOM 783 C CA . PRO A 1 104 ? -10.647 -12.111 16.659 1.00 90.69 104 PRO A CA 1
ATOM 784 C C . PRO A 1 104 ? -10.276 -13.574 16.385 1.00 90.69 104 PRO A C 1
ATOM 786 O O . PRO A 1 104 ? -11.152 -14.399 16.133 1.00 90.69 104 PRO A O 1
ATOM 789 N N . ASP A 1 105 ? -8.975 -13.856 16.429 1.00 92.38 105 ASP A N 1
ATOM 790 C CA . ASP A 1 105 ? -8.325 -15.125 16.081 1.00 92.38 105 ASP A CA 1
ATOM 791 C C . ASP A 1 105 ? -8.329 -15.521 14.591 1.00 92.38 105 ASP A C 1
ATOM 793 O O . ASP A 1 105 ? -7.677 -16.510 14.240 1.00 92.38 105 ASP A O 1
ATOM 797 N N . ASP A 1 106 ? -8.944 -14.738 13.694 1.00 93.88 106 ASP A N 1
ATOM 798 C CA . ASP A 1 106 ? -8.755 -14.931 12.252 1.00 93.88 106 ASP A CA 1
ATOM 799 C C . ASP A 1 106 ? -7.274 -14.747 11.895 1.00 93.88 106 ASP A C 1
ATOM 801 O O . ASP A 1 106 ? -6.638 -13.755 12.264 1.00 93.88 106 ASP A O 1
ATOM 805 N N . GLN A 1 107 ? -6.722 -15.710 11.155 1.00 94.62 107 GLN A N 1
ATOM 806 C CA . GLN A 1 107 ? -5.339 -15.657 10.691 1.00 94.62 107 GLN A CA 1
ATOM 807 C C . GLN A 1 107 ? -5.190 -14.659 9.544 1.00 94.62 107 GLN A C 1
ATOM 809 O O . GLN A 1 107 ? -5.933 -14.699 8.561 1.00 94.62 107 GLN A O 1
ATOM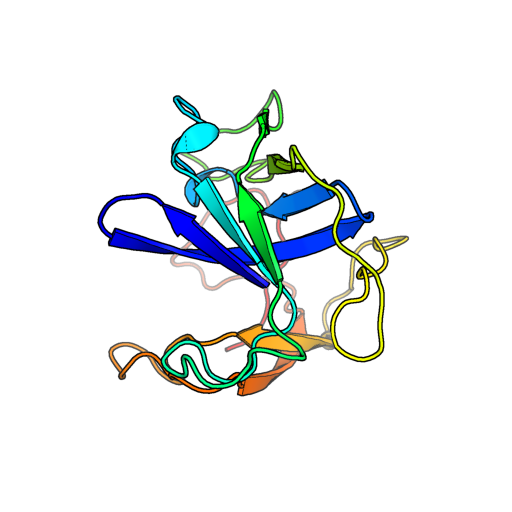 814 N N . VAL A 1 108 ? -4.177 -13.805 9.639 1.00 93.62 108 VAL A N 1
ATOM 815 C CA . VAL A 1 108 ? -3.838 -12.809 8.623 1.00 93.62 108 VAL A CA 1
ATOM 816 C C . VAL A 1 108 ? -2.352 -12.867 8.299 1.00 93.62 108 VAL A C 1
ATOM 818 O O . VAL A 1 108 ? -1.529 -13.352 9.079 1.00 93.62 108 VAL A O 1
ATOM 821 N N . ILE A 1 109 ? -2.007 -12.384 7.111 1.00 93.50 109 ILE A N 1
ATOM 822 C CA . ILE A 1 109 ? -0.626 -12.299 6.649 1.00 93.50 109 ILE A CA 1
ATOM 823 C C . ILE A 1 109 ? -0.286 -10.825 6.513 1.00 93.50 109 ILE A C 1
ATOM 825 O O . ILE A 1 109 ? -0.973 -10.091 5.803 1.00 93.50 109 ILE A O 1
ATOM 829 N N . ILE A 1 110 ? 0.797 -10.412 7.159 1.00 92.19 110 ILE A N 1
ATOM 830 C CA . ILE A 1 110 ? 1.396 -9.098 6.945 1.00 92.19 110 ILE A CA 1
ATOM 831 C C . ILE A 1 110 ? 2.603 -9.253 6.027 1.00 92.19 110 ILE A C 1
ATOM 833 O O . ILE A 1 110 ? 3.379 -10.202 6.151 1.00 92.19 110 ILE A O 1
ATOM 837 N N . THR A 1 111 ? 2.760 -8.332 5.080 1.00 92.62 111 THR A N 1
ATOM 838 C CA . THR A 1 111 ? 3.865 -8.356 4.113 1.00 92.62 111 THR A CA 1
ATOM 839 C C . THR A 1 111 ? 4.487 -6.980 3.984 1.00 92.62 111 THR A C 1
ATOM 841 O O . THR A 1 111 ? 3.764 -5.986 3.918 1.00 92.62 111 THR A O 1
ATOM 844 N N . GLY A 1 112 ? 5.809 -6.910 3.875 1.00 91.12 112 GLY A N 1
ATOM 845 C CA . GLY A 1 112 ? 6.498 -5.640 3.683 1.00 91.12 112 GLY A CA 1
ATOM 846 C C . GLY A 1 112 ? 8.016 -5.748 3.730 1.00 91.12 112 GLY A C 1
ATOM 847 O O . GLY A 1 112 ? 8.590 -6.834 3.816 1.00 91.12 112 GLY A O 1
ATOM 848 N N . TRP A 1 113 ? 8.655 -4.585 3.665 1.00 90.62 113 TRP A N 1
ATOM 849 C CA . TRP A 1 113 ? 10.112 -4.411 3.671 1.00 90.62 113 TRP A CA 1
ATOM 850 C C . TRP A 1 113 ? 10.625 -3.796 4.981 1.00 90.62 113 TRP A C 1
ATOM 852 O O . TRP A 1 113 ? 11.769 -3.367 5.066 1.00 90.62 113 TRP A O 1
ATOM 862 N N . SER A 1 114 ? 9.779 -3.725 6.011 1.00 83.81 114 SER A N 1
ATOM 863 C CA . SER A 1 114 ? 10.157 -3.154 7.306 1.00 83.81 114 SER A CA 1
ATOM 864 C C . SER A 1 114 ? 11.087 -4.081 8.095 1.00 83.81 114 SER A C 1
ATOM 866 O O . SER A 1 114 ? 11.311 -5.238 7.726 1.00 83.81 114 SER A O 1
ATOM 868 N N . SER A 1 115 ? 11.629 -3.557 9.193 1.00 79.81 115 SER A N 1
ATOM 869 C CA . SER A 1 115 ? 12.365 -4.350 10.171 1.00 79.81 115 SER A CA 1
ATOM 870 C C . SER A 1 115 ? 11.506 -5.489 10.720 1.00 79.81 115 SER A C 1
ATOM 872 O O . SER A 1 115 ? 10.301 -5.345 10.907 1.00 79.81 115 SER A O 1
ATOM 874 N N . GLN A 1 116 ? 12.149 -6.617 11.021 1.00 80.06 116 GLN A N 1
ATOM 875 C CA . GLN A 1 116 ? 11.500 -7.782 11.630 1.00 80.06 116 GLN A CA 1
ATOM 876 C C . GLN A 1 116 ? 11.313 -7.640 13.151 1.00 80.06 116 GLN A C 1
ATOM 878 O O . GLN A 1 116 ? 10.704 -8.503 13.769 1.00 80.06 116 GLN A O 1
ATOM 883 N N . TYR A 1 117 ? 11.882 -6.594 13.757 1.00 78.12 117 TYR A N 1
ATOM 884 C CA . TYR A 1 117 ? 11.761 -6.276 15.181 1.00 78.12 117 TYR A CA 1
ATOM 885 C C . TYR A 1 117 ? 11.967 -4.771 15.427 1.00 78.12 117 TYR A C 1
ATOM 887 O O . TYR A 1 117 ? 12.547 -4.061 14.598 1.00 78.12 117 TYR A O 1
ATOM 895 N N . ILE A 1 118 ? 11.516 -4.270 16.576 1.00 75.69 118 ILE A N 1
ATOM 896 C CA . ILE A 1 118 ? 11.602 -2.845 16.935 1.00 75.69 118 ILE A CA 1
ATOM 897 C C . ILE A 1 118 ? 13.068 -2.377 16.943 1.00 75.69 118 ILE A C 1
ATOM 899 O O . ILE A 1 118 ? 13.917 -2.960 17.613 1.00 75.69 118 ILE A O 1
ATOM 903 N N . GLY A 1 119 ? 13.369 -1.317 16.185 1.00 77.44 119 GLY A N 1
ATOM 904 C CA . GLY A 1 119 ? 14.716 -0.735 16.083 1.00 77.44 119 GLY A CA 1
ATOM 905 C C . GLY A 1 119 ? 15.709 -1.510 15.203 1.00 77.44 119 GLY A C 1
ATOM 906 O O . GLY A 1 119 ? 16.873 -1.121 15.118 1.00 77.44 119 GLY A O 1
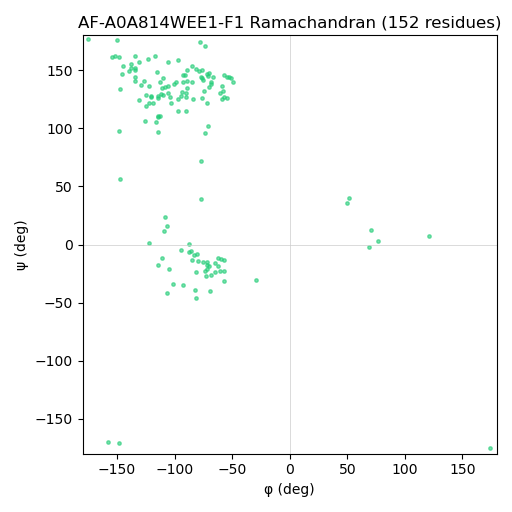ATOM 907 N N . GLY A 1 120 ? 15.282 -2.597 14.554 1.00 81.75 120 GLY A N 1
ATOM 908 C CA . GLY A 1 120 ? 16.112 -3.341 13.603 1.00 81.75 120 GLY A CA 1
ATOM 909 C C . GLY A 1 120 ? 16.221 -2.684 12.215 1.00 81.75 120 GLY A C 1
ATOM 910 O O . GLY A 1 120 ? 15.565 -1.678 11.933 1.00 81.75 120 GLY A O 1
ATOM 911 N N . PRO A 1 121 ? 17.063 -3.239 11.323 1.00 83.12 121 PRO A N 1
ATOM 912 C CA . PRO A 1 121 ? 17.282 -2.685 9.991 1.00 83.12 121 PRO A CA 1
ATOM 913 C C . PRO A 1 121 ? 16.109 -2.964 9.039 1.00 83.12 121 PRO A C 1
ATOM 915 O O . PRO A 1 121 ? 15.562 -4.071 9.004 1.00 83.12 121 PRO A O 1
ATOM 918 N N . ILE A 1 122 ? 15.790 -1.975 8.196 1.00 82.62 122 ILE A N 1
ATOM 919 C CA . ILE A 1 122 ? 14.865 -2.125 7.062 1.00 82.62 122 ILE A CA 1
ATOM 920 C C . ILE A 1 122 ? 15.391 -3.219 6.127 1.00 82.62 122 ILE A C 1
ATOM 922 O O . ILE A 1 122 ? 16.588 -3.297 5.836 1.00 82.62 122 ILE A O 1
ATOM 926 N N . GLN A 1 123 ? 14.492 -4.078 5.660 1.00 87.12 123 GLN A N 1
ATOM 927 C CA . GLN A 1 123 ? 14.824 -5.205 4.801 1.00 87.12 123 GLN A CA 1
ATOM 928 C C . GLN A 1 123 ? 14.749 -4.783 3.336 1.00 87.12 123 GLN A C 1
ATOM 930 O O . GLN A 1 123 ? 13.748 -4.250 2.875 1.00 87.12 123 GLN A O 1
ATOM 935 N N . SER A 1 124 ? 15.785 -5.078 2.552 1.00 87.50 124 SER A N 1
ATOM 936 C CA . SER A 1 124 ? 15.737 -4.811 1.110 1.00 87.50 124 SER A CA 1
ATOM 937 C C . SER A 1 124 ? 14.820 -5.781 0.369 1.00 87.50 124 SER A C 1
ATOM 939 O O . SER A 1 124 ? 14.267 -5.428 -0.665 1.00 87.50 124 SER A O 1
ATOM 941 N N . THR A 1 125 ? 14.644 -6.994 0.895 1.00 91.19 125 THR A N 1
ATOM 942 C CA . THR A 1 125 ? 13.865 -8.075 0.278 1.00 91.19 125 THR A CA 1
ATOM 943 C C . THR A 1 125 ? 12.535 -8.263 0.996 1.00 91.19 125 THR A C 1
ATOM 945 O O . THR A 1 125 ? 12.513 -8.295 2.226 1.00 91.19 125 THR A O 1
ATOM 948 N N . LEU A 1 126 ? 11.452 -8.430 0.233 1.00 91.06 126 LEU A N 1
ATOM 949 C CA . LEU A 1 126 ? 10.090 -8.561 0.749 1.00 91.06 126 LEU A CA 1
ATOM 950 C C . LEU A 1 126 ? 9.989 -9.747 1.711 1.00 91.06 126 LEU A C 1
ATOM 952 O O . LEU A 1 126 ? 10.430 -10.857 1.396 1.00 91.06 126 LEU A O 1
ATOM 956 N N . LYS A 1 127 ? 9.383 -9.511 2.874 1.00 92.69 127 LYS A N 1
ATOM 957 C CA . LYS A 1 127 ? 9.095 -10.525 3.890 1.00 92.69 127 LYS A CA 1
ATOM 958 C C . LYS A 1 127 ? 7.594 -10.659 4.105 1.00 92.69 127 LYS A C 1
ATOM 960 O O . LYS A 1 127 ? 6.820 -9.766 3.759 1.00 92.69 127 LYS A O 1
ATOM 965 N N . GLN A 1 128 ? 7.215 -11.779 4.708 1.00 92.44 128 GLN A N 1
ATOM 966 C CA . GLN A 1 128 ? 5.869 -12.028 5.201 1.00 92.44 128 GLN A CA 1
ATOM 967 C C . GLN A 1 128 ? 5.924 -12.620 6.609 1.00 92.44 128 GLN A C 1
ATOM 969 O O . GLN A 1 128 ? 6.870 -13.346 6.929 1.00 92.44 128 GLN A O 1
ATOM 974 N N . ALA A 1 129 ? 4.902 -12.349 7.411 1.00 90.88 129 ALA A N 1
ATOM 975 C CA . ALA A 1 129 ? 4.675 -12.988 8.699 1.00 90.88 129 ALA A CA 1
ATOM 976 C C . ALA A 1 129 ? 3.203 -13.390 8.829 1.00 90.88 129 ALA A C 1
ATOM 978 O O . ALA A 1 129 ? 2.311 -12.696 8.338 1.00 90.88 129 ALA A O 1
ATOM 979 N N . TYR A 1 130 ? 2.974 -14.533 9.471 1.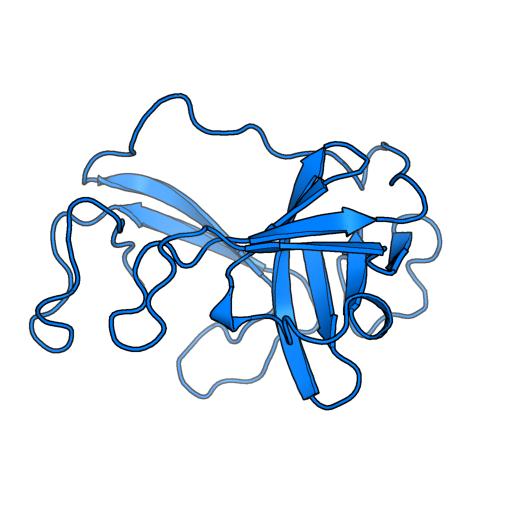00 92.50 130 TYR A N 1
ATOM 980 C CA . TYR A 1 130 ? 1.642 -15.011 9.820 1.00 92.50 130 TYR A CA 1
ATOM 981 C C . TYR A 1 130 ? 1.319 -14.544 11.229 1.00 92.50 130 TYR A C 1
ATOM 983 O O . TYR A 1 130 ? 2.118 -14.742 12.140 1.00 92.50 130 TYR A O 1
ATOM 991 N N . THR A 1 131 ? 0.146 -13.960 11.399 1.00 92.88 131 THR A N 1
ATOM 992 C CA . THR A 1 131 ? -0.342 -13.473 12.685 1.00 92.88 131 THR A CA 1
ATOM 993 C C . THR A 1 131 ? -1.866 -13.611 12.725 1.00 92.88 131 THR A C 1
ATOM 995 O O . THR A 1 131 ? -2.461 -14.280 11.873 1.00 92.88 131 THR A O 1
ATOM 998 N N . LYS A 1 132 ? -2.512 -13.043 13.736 1.00 93.44 132 LYS A N 1
ATOM 999 C CA . LYS A 1 132 ? -3.952 -13.104 13.941 1.00 93.44 132 LYS A CA 1
ATOM 1000 C C . LYS A 1 132 ? -4.520 -11.764 14.374 1.00 93.44 132 LYS A C 1
ATOM 1002 O O . LYS A 1 132 ? -3.833 -10.945 14.985 1.00 93.44 132 LYS A O 1
ATOM 1007 N N . VAL A 1 133 ? -5.800 -11.585 14.092 1.00 91.56 133 VAL A N 1
ATOM 1008 C CA . VAL A 1 133 ? -6.589 -10.473 14.620 1.00 91.56 133 VAL A CA 1
ATOM 1009 C C . VAL A 1 133 ? -6.775 -10.652 16.125 1.00 91.56 133 VAL A C 1
ATOM 1011 O O . VAL A 1 133 ? -7.049 -11.758 16.598 1.00 91.56 133 VAL A O 1
ATOM 1014 N N . VAL A 1 134 ? -6.651 -9.566 16.881 1.00 89.25 134 VAL A N 1
ATOM 1015 C CA . VAL A 1 134 ? -6.891 -9.536 18.328 1.00 89.25 134 VAL A CA 1
ATOM 1016 C C . VAL A 1 134 ? -8.081 -8.635 18.647 1.00 89.25 134 VAL A C 1
ATOM 1018 O O . VAL A 1 134 ? -8.371 -7.684 17.925 1.00 89.25 134 VAL A O 1
ATOM 1021 N N . GLY A 1 135 ? -8.817 -8.973 19.707 1.00 81.62 135 GLY A N 1
ATOM 1022 C CA . GLY A 1 135 ? -10.039 -8.251 20.075 1.00 81.62 135 GLY A CA 1
ATOM 1023 C C . GLY A 1 135 ? -9.793 -6.872 20.685 1.00 81.62 135 GLY A C 1
ATOM 1024 O O . GLY A 1 135 ? -10.679 -6.026 20.636 1.00 81.62 135 GLY A O 1
ATOM 1025 N N . GLU A 1 136 ? -8.604 -6.639 21.244 1.00 77.19 136 GLU A N 1
ATOM 1026 C CA . GLU A 1 136 ? -8.248 -5.409 21.950 1.00 77.19 136 GLU A CA 1
ATOM 1027 C C . GLU A 1 136 ? -6.770 -5.073 21.710 1.00 77.19 136 GLU A C 1
ATOM 1029 O O . GLU A 1 136 ? -5.937 -5.970 21.571 1.00 77.19 136 GLU A O 1
ATOM 1034 N N . CYS A 1 137 ? -6.454 -3.778 21.662 1.00 76.06 137 CYS A N 1
ATOM 1035 C CA . CYS A 1 137 ? -5.083 -3.274 21.690 1.00 76.06 137 CYS A CA 1
ATOM 1036 C C . CYS A 1 137 ? -4.647 -3.038 23.138 1.00 76.06 137 CYS A C 1
ATOM 1038 O O . CYS A 1 137 ? -5.476 -2.679 23.978 1.00 76.06 137 CYS A O 1
ATOM 1040 N N . ASP A 1 138 ? -3.351 -3.181 23.416 1.00 65.81 138 ASP A N 1
ATOM 1041 C CA . ASP A 1 138 ? -2.786 -2.868 24.726 1.00 65.81 138 ASP A CA 1
ATOM 1042 C C . ASP A 1 138 ? -3.196 -1.463 25.207 1.00 65.81 138 ASP A C 1
ATOM 1044 O O . ASP A 1 138 ? -3.263 -0.499 24.438 1.00 65.81 138 ASP A O 1
ATOM 1048 N N . GLN A 1 139 ? -3.434 -1.338 26.517 1.00 56.69 139 GLN A N 1
ATOM 1049 C CA . GLN A 1 139 ? -4.021 -0.150 27.165 1.00 56.69 139 GLN A CA 1
ATOM 1050 C C . GLN A 1 139 ? -3.262 1.170 26.926 1.00 56.69 139 GLN A C 1
ATOM 1052 O O . GLN A 1 139 ? -3.796 2.244 27.197 1.00 56.69 139 GLN A O 1
ATOM 1057 N N . TRP A 1 140 ? -2.034 1.108 26.409 1.00 57.75 140 TRP A N 1
ATOM 1058 C CA . TRP A 1 140 ? -1.185 2.261 26.106 1.00 57.75 140 TRP A CA 1
ATOM 1059 C C . TRP A 1 140 ? -1.681 3.098 24.913 1.00 57.75 140 TRP A C 1
ATOM 1061 O O . TRP A 1 140 ? -1.289 4.256 24.798 1.00 57.75 140 TRP A O 1
ATOM 1071 N N . TRP A 1 141 ? -2.554 2.547 24.061 1.00 58.81 141 TRP A N 1
ATOM 1072 C CA . TRP A 1 141 ? -3.091 3.203 22.856 1.00 58.81 141 TRP A CA 1
ATOM 1073 C C . TRP A 1 141 ? -4.572 3.613 22.973 1.00 58.81 141 TRP A C 1
ATOM 1075 O O . TRP A 1 141 ? -5.270 3.755 21.969 1.00 58.81 141 TRP A O 1
ATOM 1085 N N . GLN A 1 142 ? -5.085 3.802 24.193 1.00 59.28 142 GLN A N 1
ATOM 1086 C CA . GLN A 1 142 ? -6.492 4.156 24.402 1.00 59.28 142 GLN A CA 1
ATOM 1087 C C . GLN A 1 142 ? -6.754 5.680 24.394 1.00 59.28 142 GLN A C 1
ATOM 1089 O O . GLN A 1 142 ? -5.978 6.424 25.001 1.00 59.28 142 GLN A O 1
ATOM 1094 N N . PRO A 1 143 ? -7.877 6.153 23.800 1.00 53.16 143 PRO A N 1
ATOM 1095 C CA . PRO A 1 143 ? -8.938 5.383 23.148 1.00 53.16 143 PRO A CA 1
ATOM 1096 C C . PRO A 1 143 ? -8.991 5.672 21.641 1.00 53.16 143 PRO A C 1
ATOM 1098 O O . PRO A 1 143 ? -9.611 6.644 21.207 1.00 53.16 143 PRO A O 1
ATOM 1101 N N . LEU A 1 144 ? -8.359 4.827 20.827 1.00 62.84 144 LEU A N 1
ATOM 1102 C CA . LEU A 1 144 ? -8.672 4.797 19.399 1.00 62.84 144 LEU A CA 1
ATOM 1103 C C . LEU A 1 144 ? -10.059 4.151 19.189 1.00 62.84 144 LEU A C 1
ATOM 1105 O O . LEU A 1 144 ? -10.480 3.286 19.954 1.00 62.84 144 LEU A O 1
ATOM 1109 N N . ASP A 1 145 ? -10.806 4.608 18.182 1.00 67.06 145 ASP A N 1
ATOM 1110 C CA . ASP A 1 145 ? -12.161 4.124 17.883 1.00 67.06 145 ASP A CA 1
ATOM 1111 C C . ASP A 1 145 ? -12.134 2.691 17.314 1.00 67.06 145 ASP A C 1
ATOM 1113 O O . ASP A 1 145 ? -11.880 2.479 16.123 1.00 67.06 145 ASP A O 1
ATOM 1117 N N . ASN A 1 146 ? -12.462 1.709 18.161 1.00 66.44 146 ASN A N 1
ATOM 1118 C CA . ASN A 1 146 ? -12.521 0.282 17.815 1.00 66.44 146 ASN A CA 1
ATOM 1119 C C . ASN A 1 146 ? -13.527 -0.058 16.693 1.00 66.44 146 ASN A C 1
ATOM 1121 O O . ASN A 1 146 ? -13.502 -1.174 16.181 1.00 66.44 146 ASN A O 1
ATOM 1125 N N . SER A 1 147 ? -14.431 0.850 16.298 1.00 73.25 147 SER A N 1
ATOM 1126 C CA . SER A 1 147 ? -15.348 0.610 15.170 1.00 73.25 147 SER A CA 1
ATOM 1127 C C . SER A 1 147 ? -14.698 0.823 13.798 1.00 73.25 147 SER A C 1
ATOM 1129 O O . SER A 1 147 ? -15.254 0.408 12.780 1.00 73.25 147 SER A O 1
ATOM 1131 N N . LYS A 1 148 ? -13.518 1.455 13.761 1.00 79.75 148 LYS A N 1
ATOM 1132 C CA . LYS A 1 148 ? -12.819 1.858 12.528 1.00 79.75 148 LYS A CA 1
ATOM 1133 C C . LYS A 1 148 ? -11.420 1.271 12.391 1.00 79.75 148 LYS A C 1
ATOM 1135 O O . LYS A 1 148 ? -10.728 1.574 11.420 1.00 79.75 148 LYS A O 1
ATOM 1140 N N . GLN A 1 149 ? -10.997 0.457 13.351 1.00 84.94 149 GLN A N 1
ATOM 1141 C CA . GLN A 1 149 ? -9.667 -0.131 13.406 1.00 84.94 149 GLN A CA 1
ATOM 1142 C C . GLN A 1 149 ? -9.752 -1.618 13.742 1.00 84.94 149 GLN A C 1
ATOM 1144 O O . GLN A 1 149 ? -10.688 -2.076 14.391 1.00 84.94 149 GLN A O 1
ATOM 1149 N N . ILE A 1 150 ? -8.757 -2.367 13.274 1.00 86.69 150 ILE A N 1
ATOM 1150 C CA . ILE A 1 150 ? -8.572 -3.784 13.581 1.00 86.69 150 ILE A CA 1
ATOM 1151 C C . ILE A 1 150 ? -7.188 -3.916 14.197 1.00 86.69 150 ILE A C 1
ATOM 1153 O O . ILE A 1 150 ? -6.224 -3.345 13.685 1.00 86.69 150 ILE A O 1
ATOM 1157 N N . TYR A 1 151 ? -7.090 -4.694 15.266 1.00 88.31 151 TYR A N 1
ATOM 1158 C CA . TYR A 1 151 ? -5.828 -4.958 15.937 1.00 88.31 151 TYR A CA 1
ATOM 1159 C C . TYR A 1 151 ? -5.266 -6.298 15.487 1.00 88.31 151 TYR A C 1
ATOM 1161 O O . TYR A 1 151 ? -6.000 -7.271 15.312 1.00 88.31 151 TYR A O 1
ATOM 1169 N N . VAL A 1 152 ? -3.955 -6.347 15.295 1.00 87.62 152 VAL A N 1
ATOM 1170 C CA . VAL A 1 152 ? -3.232 -7.528 14.827 1.00 87.62 152 VAL A CA 1
ATOM 1171 C C . VAL A 1 152 ? -2.066 -7.761 15.779 1.00 87.62 152 VAL A C 1
ATOM 1173 O O . VAL A 1 152 ? -1.432 -6.797 16.197 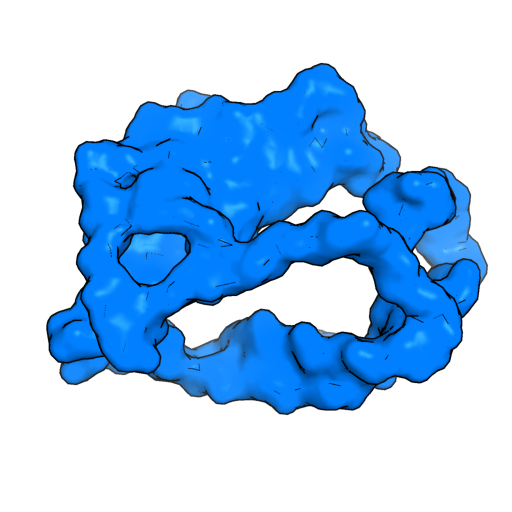1.00 87.62 152 VAL A O 1
ATOM 1176 N N . ALA A 1 153 ? -1.826 -9.015 16.160 1.00 81.44 153 ALA A N 1
ATOM 1177 C CA . ALA A 1 153 ? -0.725 -9.354 17.057 1.00 81.44 153 ALA A CA 1
ATOM 1178 C C . ALA A 1 153 ? 0.648 -9.177 16.378 1.00 81.44 153 ALA A C 1
ATOM 1180 O O . ALA A 1 153 ? 0.778 -9.422 15.173 1.00 81.44 153 ALA A O 1
ATOM 1181 N N . ASP A 1 154 ? 1.651 -8.805 17.173 1.00 67.06 154 ASP A N 1
ATOM 1182 C CA . ASP A 1 154 ? 3.065 -8.771 16.772 1.00 67.06 154 ASP A CA 1
ATOM 1183 C C . ASP A 1 154 ? 3.680 -10.179 16.651 1.00 67.06 154 ASP A C 1
ATOM 1185 O O . ASP A 1 154 ? 3.336 -11.065 17.473 1.00 67.06 154 ASP A O 1
#

Secondary structure (DSSP, 8-state):
-EEEETTTEEEE-EEEETTEEEE-GGGS-TT-GGGEEEEES-SBTT-S--TTT-EEEEEEEEEE-TT-BTTTTBT--EEEEESS----SSS--PPPPPSSPPPTT-EEEEEESS-SSTT-PPPSB-EEEEEEEES---GGGTT--TTS--EE--

Radius of gyration: 16.23 Å; Cα contacts (8 Å, |Δi|>4): 284; chains: 1; bounding box: 34×34×44 Å

Organism: NCBI:txid392030

Nearest PDB structures (foldseek):
  2zpr-assembly2_B  TM=8.984E-01  e=5.152E-11  Oncorhynchus keta
  1mbq-assembly1_A  TM=9.168E-01  e=5.756E-11  Oncorhynchus keta
  2tbs-assembly1_A  TM=9.184E-01  e=7.592E-11  Salmo salar
  1hj8-assembly1_A  TM=9.169E-01  e=1.559E-10  Salmo salar
  5xwl-assembly2_B  TM=9.374E-01  e=6.225E-10  Sus scrofa

pLDDT: mean 87.81, std 10.66, range [53.16, 98.31]

InterPro domains:
  IPR001254 Serine proteases, trypsin domain [PF00089] (8-141)
  IPR001254 Serine proteases, trypsin domain [PS50240] (1-154)
  IPR001254 Serine proteases, trypsin domain [SM00020] (2-144)
  IPR001314 Peptidase S1A, chymotrypsin family [PR00722] (12-27)
  IPR001314 Peptidase S1A, chymotrypsin family [PR00722] (72-86)
  IPR009003 Peptidase S1, PA clan [SSF50494] (5-151)
  IPR018114 Serine proteases, trypsin family, histidine active site [PS00134] (22-27)

Sequence (154 aa):
MIIYEGYNSFCGGTLIHKDYVLTATHCIDTNNASVITLIAGSHNVSATSETVSRQQRTAQAIDVHPQYDPTAYTNDIALLCVSISFIFNTYVQPACLPGGVPKPDDQVIITGWSSQYIGGPIQSTLKQAYTKVVGECDQWWQPLDNSKQIYVAD

Foldseek 3Di:
DWKDAQPDQIADWFAADQFKIKDFQVSDDQPDQQRIKDWFLDFFQPDPPSVPRIDIFTFPHKAQDPPQDPVLRFSRMIMTTTPDTHDDDPRDDGDHDDPDDFDFFDKDKDKDQQDPDPPHDGHRGIDIDIWTWHPDDPPVSPDRPSVRDIDIDD

Mean predicted aligned error: 5.74 Å

Solvent-accessible surface area (backbone atoms only — not comparable to full-atom values): 9176 Å² total; per-residue (Å²): 75,42,36,39,40,84,87,82,51,83,36,68,33,41,42,58,43,57,43,36,32,41,32,48,39,88,69,51,70,87,89,48,34,76,49,31,37,39,37,37,32,68,56,42,78,80,54,83,80,51,67,88,44,41,44,79,41,43,28,64,39,74,48,64,42,94,71,50,35,89,88,69,60,38,59,53,35,24,41,37,33,39,77,58,66,58,74,76,52,99,57,29,72,60,51,82,80,77,95,67,81,86,49,66,68,41,77,43,75,52,71,48,42,62,40,95,50,93,91,50,68,69,37,52,50,63,44,74,48,82,41,30,30,38,88,68,72,68,82,90,64,70,86,59,65,71,93,80,55,82,39,67,58,132